Protein AF-A0A8S9WWS2-F1 (afdb_monomer)

Radius of gyration: 18.84 Å; Cα contacts (8 Å, |Δi|>4): 153; chains: 1; bounding box: 50×30×45 Å

Organism: Apolygus lucorum (NCBI:txid248454)

Mean predicted aligned error: 12.52 Å

Solvent-accessible surface area (backbone atoms only — not comparable to full-atom values): 4923 Å² total; per-residue (Å²): 113,71,70,59,52,53,53,51,52,50,52,52,50,52,54,55,59,69,74,44,78,81,54,64,57,52,77,48,78,50,74,45,74,44,98,60,72,12,43,29,46,34,41,38,40,36,37,38,46,69,42,97,81,71,36,39,38,40,38,41,39,38,40,42,35,44,29,44,49,46,84,59,47,71,45,71,50,71,51,72,52,73,49,79,49,76,64,132

Structure (mmCIF, N/CA/C/O backbone):
data_AF-A0A8S9WWS2-F1
#
_entry.id   AF-A0A8S9WWS2-F1
#
loop_
_atom_site.group_PDB
_atom_site.id
_atom_site.type_symbol
_atom_site.label_atom_id
_atom_site.label_alt_id
_atom_site.label_comp_id
_atom_site.label_asym_id
_atom_site.label_entity_id
_atom_site.label_seq_id
_atom_site.pdbx_PDB_ins_code
_atom_site.Cartn_x
_atom_site.Cartn_y
_atom_site.Cartn_z
_atom_site.occupancy
_atom_site.B_iso_or_equiv
_atom_site.auth_seq_id
_atom_site.auth_comp_id
_atom_site.auth_asym_id
_atom_site.auth_atom_id
_atom_site.pdbx_PDB_model_num
ATOM 1 N N . MET A 1 1 ? -29.856 -21.006 -0.491 1.00 51.62 1 MET A N 1
ATOM 2 C CA . MET A 1 1 ? -29.449 -20.672 0.898 1.00 51.62 1 MET A CA 1
ATOM 3 C C . MET A 1 1 ? -28.056 -20.039 0.979 1.00 51.62 1 MET A C 1
ATOM 5 O O . MET A 1 1 ? -27.952 -18.955 1.530 1.00 51.62 1 MET A O 1
ATOM 9 N N . LYS A 1 2 ? -27.005 -20.622 0.375 1.00 52.66 2 LYS A N 1
ATOM 10 C CA . LYS A 1 2 ? -25.620 -20.090 0.438 1.00 52.66 2 LYS A CA 1
ATOM 11 C C . LYS A 1 2 ? -25.439 -18.681 -0.162 1.00 52.66 2 LYS A C 1
ATOM 13 O O . LYS A 1 2 ? -24.814 -17.833 0.457 1.00 52.66 2 LYS A O 1
ATOM 18 N N . ILE A 1 3 ? -26.057 -18.407 -1.315 1.00 64.19 3 ILE A N 1
ATOM 19 C CA . ILE A 1 3 ? -25.999 -17.088 -1.986 1.00 64.19 3 ILE A CA 1
ATOM 20 C C . ILE A 1 3 ? -26.666 -15.992 -1.139 1.00 64.19 3 ILE A C 1
ATOM 22 O O . ILE A 1 3 ? -26.176 -14.870 -1.072 1.00 64.19 3 ILE A O 1
ATOM 26 N N . SER A 1 4 ? -27.740 -16.340 -0.426 1.00 71.81 4 SER A N 1
ATOM 27 C CA . SER A 1 4 ? -28.449 -15.403 0.450 1.00 71.81 4 SER A CA 1
ATOM 28 C C . SER A 1 4 ? -27.606 -15.000 1.660 1.00 71.81 4 SER A C 1
ATOM 30 O O . SER A 1 4 ? -27.652 -13.844 2.053 1.00 71.81 4 SER A O 1
ATOM 32 N N . MET A 1 5 ? -26.803 -15.918 2.218 1.00 70.00 5 MET A N 1
ATOM 33 C CA . MET A 1 5 ? -25.851 -15.597 3.293 1.00 70.00 5 MET A CA 1
ATOM 34 C C . MET A 1 5 ? -24.721 -14.685 2.813 1.00 70.00 5 MET A C 1
ATOM 36 O O . MET A 1 5 ? -24.335 -13.778 3.541 1.00 70.00 5 MET A O 1
ATOM 40 N N . ILE A 1 6 ? -24.210 -14.900 1.596 1.00 74.69 6 ILE A N 1
ATOM 41 C CA . ILE A 1 6 ? -23.150 -14.056 1.023 1.00 74.69 6 ILE A CA 1
ATOM 42 C C . ILE A 1 6 ? -23.660 -12.627 0.827 1.00 74.69 6 ILE A C 1
ATOM 44 O O . ILE A 1 6 ? -22.981 -11.685 1.220 1.00 74.69 6 ILE A O 1
ATOM 48 N N . LEU A 1 7 ? -24.872 -12.462 0.288 1.00 76.38 7 LEU A N 1
ATOM 49 C CA . LEU A 1 7 ? -25.500 -11.147 0.128 1.00 76.38 7 LEU A CA 1
ATOM 50 C C . LEU A 1 7 ? -25.746 -10.449 1.471 1.00 76.38 7 LEU A C 1
ATOM 52 O O . LEU A 1 7 ? -25.520 -9.248 1.577 1.00 76.38 7 LEU A O 1
ATOM 56 N N . LEU A 1 8 ? -26.154 -11.193 2.503 1.00 79.38 8 LEU A N 1
ATOM 57 C CA . LEU A 1 8 ? -26.363 -10.650 3.850 1.00 79.38 8 LEU A CA 1
ATOM 58 C C . LEU A 1 8 ? -25.046 -10.221 4.511 1.00 79.38 8 LEU A C 1
ATOM 60 O O . LEU A 1 8 ? -24.990 -9.166 5.136 1.00 79.38 8 LEU A O 1
ATOM 64 N N . ALA A 1 9 ? -23.977 -11.000 4.324 1.00 72.19 9 ALA A N 1
ATOM 65 C CA . ALA A 1 9 ? -22.640 -10.641 4.785 1.00 72.19 9 ALA A CA 1
ATOM 66 C C . ALA A 1 9 ? -22.116 -9.387 4.066 1.00 72.19 9 ALA A C 1
ATOM 68 O O . ALA A 1 9 ? -21.610 -8.477 4.717 1.00 72.19 9 ALA A O 1
ATOM 69 N N . LEU A 1 10 ? -22.304 -9.295 2.745 1.00 75.38 10 LEU A N 1
ATOM 70 C CA . LEU A 1 10 ? -21.931 -8.119 1.954 1.00 75.38 10 LEU A CA 1
ATOM 71 C C . LEU A 1 10 ? -22.715 -6.873 2.378 1.00 75.38 10 LEU A C 1
ATOM 73 O O . LEU A 1 10 ? -22.122 -5.814 2.559 1.00 75.38 10 LEU A O 1
ATOM 77 N N . ALA A 1 11 ? -24.026 -7.003 2.594 1.00 77.50 11 ALA A N 1
ATOM 78 C CA . ALA A 1 11 ? -24.862 -5.910 3.081 1.00 77.50 11 ALA A CA 1
ATOM 79 C C . ALA A 1 11 ? -24.416 -5.430 4.471 1.00 77.50 11 ALA A C 1
ATOM 81 O O . ALA A 1 11 ? -24.338 -4.225 4.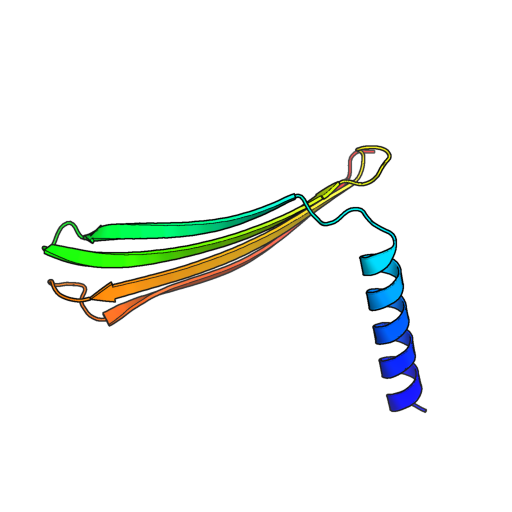696 1.00 77.50 11 ALA A O 1
ATOM 82 N N . GLY A 1 12 ? -24.059 -6.353 5.373 1.00 72.50 12 GLY A N 1
ATOM 83 C CA . GLY A 1 12 ? -23.500 -6.022 6.685 1.00 72.50 12 GLY A CA 1
ATOM 84 C C . GLY A 1 12 ? -22.182 -5.249 6.591 1.00 72.50 12 GLY A C 1
ATOM 85 O O . GLY A 1 12 ? -22.021 -4.237 7.267 1.00 72.50 12 GLY A O 1
ATOM 86 N N . VAL A 1 13 ? -21.273 -5.667 5.703 1.00 73.25 13 VAL A N 1
ATOM 87 C CA . VAL A 1 13 ? -20.000 -4.965 5.461 1.00 73.25 13 VAL A CA 1
ATOM 88 C C . VAL A 1 13 ? -20.245 -3.553 4.924 1.00 73.25 13 VAL A C 1
ATOM 90 O O . VAL A 1 13 ? -19.661 -2.604 5.435 1.00 73.25 13 VAL A O 1
ATOM 93 N N . VAL A 1 14 ? -21.155 -3.385 3.960 1.00 74.44 14 VAL A N 1
ATOM 94 C CA . VAL A 1 14 ? -21.485 -2.067 3.391 1.00 74.44 14 VAL A CA 1
ATOM 95 C C . VAL A 1 14 ? -22.080 -1.127 4.445 1.00 74.44 14 VAL A C 1
ATOM 97 O O . VAL A 1 14 ? -21.681 0.032 4.515 1.00 74.44 14 VAL A O 1
ATOM 100 N N . LEU A 1 15 ? -22.986 -1.619 5.297 1.00 70.00 15 LEU A N 1
ATOM 101 C CA . LEU A 1 15 ? -23.610 -0.830 6.368 1.00 70.00 15 LEU A CA 1
ATOM 102 C C . LEU A 1 15 ? -22.586 -0.379 7.421 1.00 70.00 15 LEU A C 1
ATOM 104 O O . LEU A 1 15 ? -22.619 0.765 7.868 1.00 70.00 15 LEU A O 1
ATOM 108 N N . VAL A 1 16 ? -21.636 -1.255 7.762 1.00 65.12 16 VAL A N 1
ATOM 109 C CA . VAL A 1 16 ? -20.513 -0.937 8.655 1.00 65.12 16 VAL A CA 1
ATOM 110 C C . VAL A 1 16 ? -19.574 0.086 8.014 1.00 65.12 16 VAL A C 1
ATOM 112 O O . VAL A 1 16 ? -19.151 1.018 8.692 1.00 65.12 16 VAL A 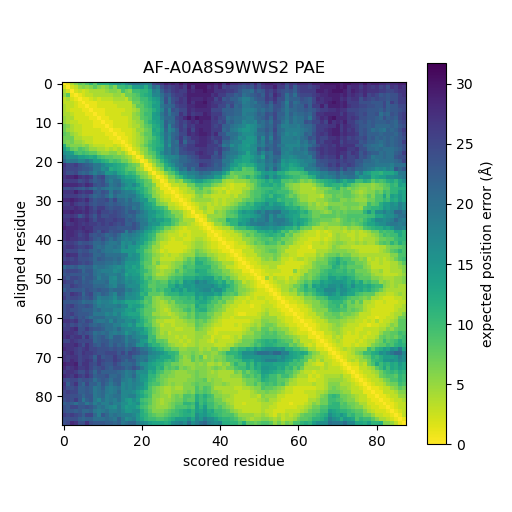O 1
ATOM 115 N N . CYS A 1 17 ? -19.278 -0.021 6.717 1.00 58.47 17 CYS A N 1
ATOM 116 C CA . CYS A 1 17 ? -18.459 0.966 6.011 1.00 58.47 17 CYS A CA 1
ATOM 117 C C . CYS A 1 17 ? -19.134 2.346 5.908 1.00 58.47 17 CYS A C 1
ATOM 119 O O . CYS A 1 17 ? -18.432 3.349 5.906 1.00 58.47 17 CYS A O 1
ATOM 121 N N . TYR A 1 18 ? -20.469 2.408 5.843 1.00 58.12 18 TYR A N 1
ATOM 122 C CA . TYR A 1 18 ? -21.226 3.665 5.742 1.00 58.12 18 TYR A CA 1
ATOM 123 C C . TYR A 1 18 ? -21.381 4.401 7.084 1.00 58.12 18 TYR A C 1
ATOM 125 O O . TYR A 1 18 ? -21.568 5.614 7.107 1.00 58.12 18 TYR A O 1
ATOM 133 N N . ALA A 1 19 ? -21.340 3.669 8.203 1.00 58.16 19 ALA A N 1
ATOM 134 C CA . ALA A 1 19 ? -21.533 4.217 9.548 1.00 58.16 19 ALA A CA 1
ATOM 135 C C . ALA A 1 19 ? -20.255 4.806 10.176 1.00 58.16 19 ALA A C 1
ATOM 137 O O . ALA A 1 19 ? -20.343 5.504 11.186 1.00 58.16 19 ALA A O 1
ATOM 138 N N . HIS A 1 20 ? -19.081 4.532 9.602 1.00 53.12 20 HIS A N 1
ATOM 139 C CA . HIS A 1 20 ? -17.803 5.048 10.090 1.00 53.12 20 HIS A CA 1
ATOM 140 C C . HIS A 1 20 ? -17.323 6.217 9.215 1.00 53.12 20 HIS A C 1
ATOM 142 O O . HIS A 1 20 ? -17.535 6.183 8.001 1.00 53.12 20 HIS A O 1
ATOM 148 N N . PRO A 1 21 ? -16.701 7.260 9.806 1.00 53.03 21 PRO A N 1
ATOM 149 C CA . PRO A 1 21 ? -16.133 8.371 9.047 1.00 53.03 21 PRO A CA 1
ATOM 150 C C . PRO A 1 21 ? -15.194 7.838 7.963 1.00 53.03 21 PRO A C 1
ATOM 152 O O . PRO A 1 21 ? -14.514 6.829 8.170 1.00 53.03 21 PRO A O 1
ATOM 155 N N . ALA A 1 22 ? -15.206 8.495 6.798 1.00 52.78 22 ALA A N 1
ATOM 156 C CA . ALA A 1 22 ? -14.362 8.111 5.677 1.00 52.78 22 ALA A CA 1
ATOM 157 C C . ALA A 1 22 ? -12.916 7.968 6.182 1.00 52.78 22 ALA A C 1
ATOM 159 O O . ALA A 1 22 ? -12.420 8.903 6.812 1.00 52.78 22 ALA A O 1
ATOM 160 N N . PRO A 1 23 ? -12.280 6.802 5.988 1.00 55.38 23 PRO A N 1
ATOM 161 C CA . PRO A 1 23 ? -10.970 6.536 6.557 1.00 55.38 23 PRO A CA 1
ATOM 162 C C . PRO A 1 23 ? -9.976 7.598 6.110 1.00 55.38 23 PRO A C 1
ATOM 164 O O . PRO A 1 23 ? -9.928 7.935 4.923 1.00 55.38 23 PRO A O 1
ATOM 167 N N . ASP A 1 24 ? -9.152 8.073 7.042 1.00 59.94 24 ASP A N 1
ATOM 168 C CA . ASP A 1 24 ? -8.015 8.915 6.703 1.00 59.94 24 ASP A CA 1
ATOM 169 C C . ASP A 1 24 ? -7.106 8.083 5.806 1.00 59.94 24 ASP A C 1
ATOM 171 O O . ASP A 1 24 ? -6.517 7.075 6.207 1.00 59.94 24 ASP A O 1
ATOM 175 N N . GLY A 1 25 ? -7.077 8.446 4.534 1.00 58.50 25 GLY A N 1
ATOM 176 C CA . GLY A 1 25 ? -6.250 7.771 3.566 1.00 58.50 25 GLY A CA 1
ATOM 177 C C . GLY A 1 25 ? -5.917 8.652 2.400 1.00 58.50 25 GLY A C 1
ATOM 178 O O . GLY A 1 25 ? -6.654 9.559 2.014 1.00 58.50 25 GLY A O 1
ATOM 179 N N . GLY A 1 26 ? -4.740 8.375 1.875 1.00 67.62 26 GLY A N 1
ATOM 180 C CA . GLY A 1 26 ? -4.138 9.124 0.802 1.00 67.62 26 GLY A CA 1
ATOM 181 C C . GLY A 1 26 ? -3.693 8.171 -0.282 1.00 67.62 26 GLY A C 1
ATOM 182 O O . GLY A 1 26 ? -3.240 7.054 -0.015 1.00 67.62 26 GLY A O 1
ATOM 183 N N . ILE A 1 27 ? -3.811 8.643 -1.515 1.00 71.19 27 ILE A N 1
ATOM 184 C CA . ILE A 1 27 ? -3.093 8.061 -2.636 1.00 71.19 27 ILE A CA 1
ATOM 185 C C . ILE A 1 27 ? -1.913 8.983 -2.905 1.00 71.19 27 ILE A C 1
ATOM 187 O O . ILE A 1 27 ? -2.093 10.149 -3.261 1.00 71.19 27 ILE A O 1
ATOM 191 N N . THR A 1 28 ? -0.710 8.461 -2.716 1.00 76.12 28 THR A N 1
ATOM 192 C CA . THR A 1 28 ? 0.532 9.172 -2.993 1.00 76.12 28 THR A CA 1
ATOM 193 C C . THR A 1 28 ? 1.106 8.656 -4.302 1.00 76.12 28 THR A C 1
ATOM 195 O O . THR A 1 28 ? 1.285 7.449 -4.487 1.00 76.12 28 THR A O 1
ATOM 198 N N . TYR A 1 29 ? 1.412 9.584 -5.204 1.00 73.75 29 TYR A N 1
ATOM 199 C CA . TYR A 1 29 ? 2.061 9.304 -6.479 1.00 73.75 29 TYR A CA 1
ATOM 200 C C . TYR A 1 29 ? 3.500 9.804 -6.417 1.00 73.75 29 TYR A C 1
ATOM 202 O O . TYR A 1 29 ? 3.753 10.908 -5.933 1.00 73.75 29 TYR A O 1
ATOM 210 N N . GLY A 1 30 ? 4.431 9.002 -6.915 1.00 78.44 30 GLY A N 1
ATOM 211 C CA . GLY A 1 30 ? 5.838 9.362 -7.014 1.00 78.44 30 GLY A CA 1
ATOM 212 C C . GLY A 1 30 ? 6.429 8.898 -8.336 1.00 78.44 30 GLY A C 1
ATOM 213 O O . GLY A 1 30 ? 5.929 7.968 -8.969 1.00 78.44 30 GLY A O 1
ATOM 214 N N . ALA A 1 31 ? 7.507 9.545 -8.753 1.00 77.31 31 ALA A N 1
ATOM 215 C CA . ALA A 1 31 ? 8.338 9.094 -9.855 1.00 77.31 31 ALA A CA 1
ATOM 216 C C . ALA A 1 31 ? 9.786 9.417 -9.500 1.00 77.31 31 ALA A C 1
ATOM 218 O O . ALA A 1 31 ? 10.166 10.585 -9.471 1.00 77.31 31 ALA A O 1
ATOM 219 N N . ASP A 1 32 ? 10.566 8.381 -9.209 1.00 79.50 32 ASP A N 1
ATOM 220 C CA . ASP A 1 32 ? 11.983 8.514 -8.877 1.00 79.50 32 ASP A CA 1
ATOM 221 C C . ASP A 1 32 ? 12.848 8.014 -10.030 1.00 79.50 32 ASP A C 1
ATOM 223 O O . ASP A 1 32 ? 12.441 7.132 -10.787 1.00 79.50 32 ASP A O 1
ATOM 227 N N . HIS A 1 33 ? 14.059 8.553 -10.167 1.00 77.25 33 HIS A N 1
ATOM 228 C CA . HIS A 1 33 ? 15.063 7.937 -11.029 1.00 77.25 33 HIS A CA 1
ATOM 229 C C . HIS A 1 33 ? 15.780 6.811 -10.274 1.00 77.25 33 HIS A C 1
ATOM 231 O O . HIS A 1 33 ? 16.251 6.984 -9.151 1.00 77.25 33 HIS A O 1
ATOM 237 N N . ASP A 1 34 ? 15.873 5.654 -10.917 1.00 69.50 34 ASP A N 1
ATOM 238 C CA . ASP A 1 34 ? 16.735 4.546 -10.528 1.00 69.50 34 ASP A CA 1
ATOM 239 C C . ASP A 1 34 ? 18.215 4.975 -10.628 1.00 69.50 34 ASP A C 1
ATOM 241 O O . ASP A 1 34 ? 18.611 5.725 -11.524 1.00 69.50 34 ASP A O 1
ATOM 245 N N . GLN A 1 35 ? 19.046 4.455 -9.720 1.00 74.38 35 GLN A N 1
ATOM 246 C CA . GLN A 1 35 ? 20.504 4.605 -9.704 1.00 74.38 35 GLN A CA 1
ATOM 247 C C . GLN A 1 35 ? 21.176 4.196 -11.030 1.00 74.38 35 GLN A C 1
ATOM 249 O O . GLN A 1 35 ? 22.289 4.638 -11.308 1.00 74.38 35 GLN A O 1
ATOM 254 N N . PHE A 1 36 ? 20.509 3.390 -11.863 1.00 76.06 36 PHE A N 1
ATOM 255 C CA . PHE A 1 36 ? 20.973 2.983 -13.195 1.00 76.06 36 PHE A CA 1
ATOM 256 C C . PHE A 1 36 ? 20.310 3.745 -14.358 1.00 76.06 36 PHE A C 1
ATOM 258 O O . PHE A 1 36 ? 20.361 3.283 -15.501 1.00 76.06 36 PHE A O 1
ATOM 265 N N . GLY A 1 37 ? 19.701 4.905 -14.092 1.00 75.62 37 GLY A N 1
ATOM 266 C CA . GLY A 1 37 ? 19.142 5.796 -15.116 1.00 75.62 37 GLY A CA 1
ATOM 267 C C . GLY A 1 37 ? 17.756 5.397 -15.636 1.00 75.62 37 GLY A C 1
ATOM 268 O O . GLY A 1 37 ? 17.326 5.911 -16.667 1.00 75.62 37 GLY A O 1
ATOM 269 N N . GLY A 1 38 ? 17.064 4.477 -14.958 1.00 79.62 38 GLY A N 1
ATOM 270 C CA . GLY A 1 38 ? 15.652 4.177 -15.207 1.00 79.62 38 GLY A CA 1
ATOM 271 C C . GLY A 1 38 ? 14.710 5.154 -14.495 1.00 79.62 38 GLY A C 1
ATOM 272 O O . GLY A 1 38 ? 15.105 5.840 -13.562 1.00 79.62 38 GLY A O 1
ATOM 273 N N . VAL A 1 39 ? 13.446 5.208 -14.907 1.00 81.19 39 VAL A N 1
ATOM 274 C CA . VAL A 1 39 ? 12.361 5.937 -14.232 1.00 81.19 39 VAL A CA 1
ATOM 275 C C . VAL A 1 39 ? 11.481 4.928 -13.501 1.00 81.19 39 VAL A C 1
ATOM 277 O O . VAL A 1 39 ? 11.002 3.969 -14.106 1.00 81.19 39 VAL A O 1
ATOM 280 N N . ARG A 1 40 ? 11.227 5.150 -12.214 1.00 82.81 40 ARG A N 1
ATOM 281 C CA . ARG A 1 40 ? 10.403 4.305 -11.348 1.00 82.81 40 ARG A CA 1
ATOM 282 C C . ARG A 1 40 ? 9.181 5.082 -10.847 1.00 82.81 40 ARG A C 1
ATOM 284 O O . ARG A 1 40 ? 9.231 5.685 -9.773 1.00 82.81 40 ARG A O 1
ATOM 291 N N . PRO A 1 41 ? 8.065 5.081 -11.598 1.00 79.50 41 PRO A N 1
ATOM 292 C CA . PRO A 1 41 ? 6.771 5.460 -11.051 1.00 79.50 41 PRO A CA 1
ATOM 293 C C . PRO A 1 41 ? 6.384 4.549 -9.882 1.00 79.50 41 PRO A C 1
ATOM 295 O O . PRO A 1 41 ? 6.502 3.321 -9.957 1.00 79.50 41 PRO A O 1
ATOM 298 N N . SER A 1 42 ? 5.887 5.167 -8.817 1.00 81.56 42 SER A N 1
ATOM 299 C CA . SER A 1 42 ? 5.344 4.505 -7.640 1.00 81.56 42 SER A CA 1
ATOM 300 C C . SER A 1 42 ? 3.961 5.056 -7.308 1.00 81.56 42 SER A C 1
ATOM 302 O O . SER A 1 42 ? 3.687 6.253 -7.415 1.00 81.56 42 SER A O 1
ATOM 304 N N . VAL A 1 43 ? 3.075 4.152 -6.910 1.00 80.62 43 VAL A N 1
ATOM 305 C CA . VAL A 1 43 ? 1.756 4.468 -6.372 1.00 80.62 43 VAL A CA 1
ATOM 306 C C . VAL A 1 43 ? 1.658 3.794 -5.018 1.00 80.62 43 VAL A C 1
ATOM 308 O O . VAL A 1 43 ? 1.901 2.592 -4.896 1.00 80.62 43 VAL A O 1
ATOM 311 N N . LYS A 1 44 ? 1.309 4.568 -3.995 1.00 82.69 44 LYS A N 1
ATOM 312 C CA . LYS A 1 44 ? 1.043 4.070 -2.647 1.00 82.69 44 LYS A CA 1
ATOM 313 C C . LYS A 1 44 ? -0.354 4.510 -2.250 1.00 82.69 44 LYS A C 1
ATOM 315 O O . LYS A 1 44 ? -0.692 5.677 -2.400 1.00 82.69 44 LYS A O 1
ATOM 320 N N . AL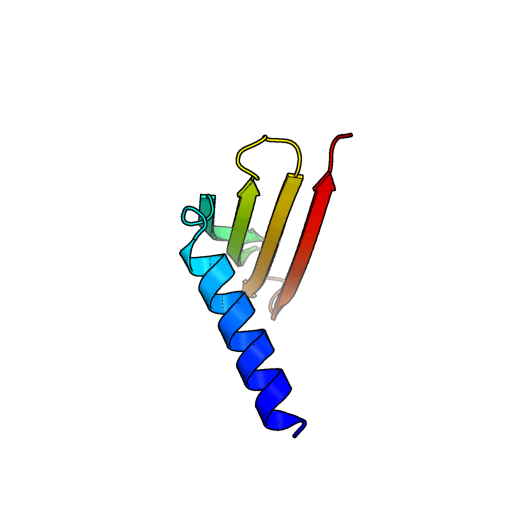A A 1 45 ? -1.159 3.577 -1.772 1.00 80.62 45 ALA A N 1
ATOM 321 C CA . ALA A 1 45 ? -2.486 3.849 -1.250 1.00 80.62 45 ALA A CA 1
ATOM 322 C C . ALA A 1 45 ? -2.573 3.258 0.151 1.00 80.62 45 ALA A C 1
ATOM 324 O O . ALA A 1 45 ? -2.169 2.117 0.369 1.00 80.62 45 ALA A O 1
ATOM 325 N N . GLY A 1 46 ? -3.086 4.028 1.099 1.00 83.94 46 GLY A N 1
ATOM 326 C CA . GLY A 1 46 ? -3.283 3.560 2.463 1.00 83.94 46 GLY A CA 1
ATOM 327 C C . GLY A 1 46 ? -4.544 4.153 3.054 1.00 83.94 46 GLY A C 1
ATOM 328 O O . GLY A 1 46 ? -4.890 5.288 2.734 1.00 83.94 46 GLY A O 1
ATOM 329 N N . HIS A 1 47 ? -5.211 3.377 3.900 1.00 79.44 47 HIS A N 1
ATOM 330 C CA . HIS A 1 47 ? -6.348 3.808 4.695 1.00 79.44 47 HIS A CA 1
ATOM 331 C C . HIS A 1 47 ? -6.193 3.330 6.130 1.00 79.44 47 HIS A C 1
ATOM 333 O O . HIS A 1 47 ? -5.884 2.162 6.379 1.00 79.44 47 HIS A O 1
ATOM 339 N N . THR A 1 48 ? -6.476 4.240 7.054 1.00 80.62 48 THR A N 1
ATOM 340 C CA . THR A 1 48 ? -6.484 3.968 8.485 1.00 80.62 48 THR A CA 1
ATOM 341 C C . THR A 1 48 ? -7.884 4.209 9.034 1.00 80.62 48 THR A C 1
ATOM 343 O O . THR A 1 48 ? -8.497 5.248 8.793 1.00 80.62 48 THR A O 1
ATOM 346 N N . TRP A 1 49 ? -8.382 3.239 9.793 1.00 76.00 49 TRP A N 1
ATOM 347 C CA . TRP A 1 49 ? -9.595 3.340 10.590 1.00 76.00 49 TRP A CA 1
ATOM 348 C C . TRP A 1 49 ? -9.206 3.347 12.061 1.00 76.00 49 TRP A C 1
ATOM 350 O O . TRP A 1 49 ? -8.509 2.450 12.534 1.00 76.00 49 TRP A O 1
ATOM 360 N N . GLU A 1 50 ? -9.694 4.335 12.796 1.00 81.44 50 GLU A N 1
ATOM 361 C CA . GLU A 1 50 ? -9.580 4.390 14.248 1.00 81.44 50 GLU A CA 1
ATOM 362 C C . GLU A 1 50 ? -10.982 4.258 14.848 1.00 81.44 50 GLU A C 1
ATOM 364 O O . GLU A 1 50 ? -11.943 4.857 14.359 1.00 81.44 50 GLU A O 1
ATOM 369 N N . SER A 1 51 ? -11.127 3.435 15.883 1.00 79.00 51 SER A N 1
ATOM 370 C CA . SER A 1 51 ? -12.381 3.346 16.625 1.00 79.00 51 SER A CA 1
ATOM 371 C C . SER A 1 51 ? -12.619 4.625 17.433 1.00 79.00 51 SER A C 1
ATOM 373 O O . SER A 1 51 ? -11.682 5.283 17.881 1.00 79.00 51 SER A O 1
ATOM 375 N N . ASN A 1 52 ? -13.887 4.964 17.681 1.00 78.12 52 ASN A N 1
ATOM 376 C CA . ASN A 1 52 ? -14.259 6.184 18.416 1.00 78.12 52 ASN A CA 1
ATOM 377 C C . ASN A 1 52 ? -13.653 6.266 19.832 1.00 78.12 52 ASN A C 1
ATOM 379 O O . ASN A 1 52 ? -13.484 7.353 20.377 1.00 78.12 52 ASN A O 1
ATOM 383 N N . ASP A 1 53 ? -13.333 5.120 20.433 1.00 83.00 53 ASP A N 1
ATOM 384 C CA . ASP A 1 53 ? -12.700 5.001 21.749 1.00 83.00 53 ASP A CA 1
ATOM 385 C C . ASP A 1 53 ? -11.157 4.999 21.697 1.00 83.00 53 ASP A C 1
ATOM 387 O O . ASP A 1 53 ? -10.516 4.882 22.742 1.00 83.00 53 ASP A O 1
ATOM 391 N N . LYS A 1 54 ? -10.555 5.129 20.505 1.00 79.62 54 LYS A N 1
ATOM 392 C CA . LYS A 1 54 ? -9.103 5.106 20.243 1.00 79.62 54 LYS A CA 1
ATOM 393 C C .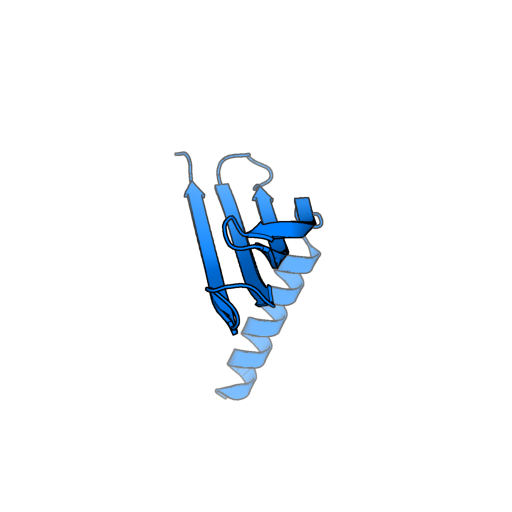 LYS A 1 54 ? -8.378 3.837 20.701 1.00 79.62 54 LYS A C 1
ATOM 395 O O . LYS A 1 54 ? -7.152 3.821 20.842 1.00 79.62 54 LYS A O 1
ATOM 400 N N . ARG A 1 55 ? -9.123 2.763 20.972 1.00 84.31 55 ARG A N 1
ATOM 401 C CA . ARG A 1 55 ? -8.556 1.486 21.432 1.00 84.31 55 ARG A CA 1
ATOM 402 C C . ARG A 1 55 ? -8.196 0.566 20.288 1.00 84.31 55 ARG A C 1
ATOM 404 O O . ARG A 1 55 ? -7.272 -0.228 20.434 1.00 84.31 55 ARG A O 1
ATOM 411 N N . THR A 1 56 ? -8.907 0.665 19.172 1.00 80.56 56 THR A N 1
ATOM 412 C CA . THR A 1 56 ? -8.711 -0.189 18.007 1.00 80.56 56 THR A CA 1
ATOM 413 C C . THR A 1 56 ? -8.309 0.659 16.818 1.00 80.56 56 THR A C 1
ATOM 415 O O . THR A 1 56 ? -8.983 1.625 16.470 1.00 80.56 56 THR A O 1
ATOM 418 N N . GLN A 1 57 ? -7.222 0.263 16.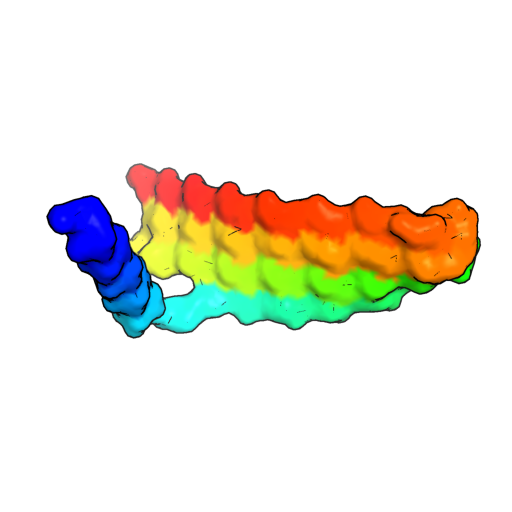174 1.00 84.50 57 GLN A N 1
ATOM 419 C CA . GLN A 1 57 ? -6.761 0.856 14.933 1.00 84.50 57 GLN A CA 1
ATOM 420 C C . GLN A 1 57 ? -6.607 -0.251 13.898 1.00 84.50 57 GLN A C 1
ATOM 422 O O . GLN A 1 57 ? -5.944 -1.256 14.158 1.00 84.50 57 GLN A O 1
ATOM 427 N N . ALA A 1 58 ? -7.224 -0.072 12.737 1.00 80.62 58 ALA A N 1
ATOM 428 C CA . ALA A 1 58 ? -7.019 -0.916 11.574 1.00 80.62 58 ALA A CA 1
ATOM 429 C C . ALA A 1 58 ? -6.348 -0.089 10.479 1.00 80.62 58 ALA A C 1
ATOM 431 O O . ALA A 1 58 ? -6.743 1.041 10.217 1.00 80.62 58 ALA A O 1
ATOM 432 N N . GLU A 1 59 ? -5.345 -0.653 9.828 1.00 81.94 59 GLU A N 1
ATOM 433 C CA . GLU A 1 59 ? -4.640 -0.034 8.713 1.00 81.94 59 GLU A CA 1
ATOM 434 C C . GLU A 1 59 ? -4.631 -1.014 7.544 1.00 81.94 59 GLU A C 1
ATOM 436 O O . GLU A 1 59 ? -4.375 -2.204 7.726 1.00 81.94 59 GLU A O 1
ATOM 441 N N . VAL A 1 60 ? -4.903 -0.522 6.341 1.00 82.38 60 VAL A N 1
ATOM 442 C CA . VAL A 1 60 ? -4.709 -1.255 5.090 1.00 82.38 60 VAL A CA 1
ATOM 443 C C . VAL A 1 60 ? -3.823 -0.405 4.199 1.00 82.38 60 VAL A C 1
ATOM 445 O O . VAL A 1 60 ? -4.111 0.768 3.975 1.00 82.38 60 VAL A O 1
ATOM 448 N N . HIS A 1 61 ? -2.767 -0.998 3.653 1.00 87.19 61 HIS A N 1
ATOM 449 C CA . HIS A 1 61 ? -1.863 -0.322 2.733 1.00 87.19 61 HIS A CA 1
ATOM 450 C C . HIS A 1 61 ? -1.552 -1.190 1.518 1.00 87.19 61 HIS A C 1
ATOM 452 O O . HIS A 1 61 ? -1.482 -2.416 1.585 1.00 87.19 61 HIS A O 1
ATOM 458 N N . GLY A 1 62 ? -1.345 -0.531 0.386 1.00 84.44 62 GLY A N 1
ATOM 459 C CA . GLY A 1 62 ? -0.954 -1.127 -0.876 1.00 84.44 62 GLY A CA 1
ATOM 460 C C . GLY A 1 62 ? 0.0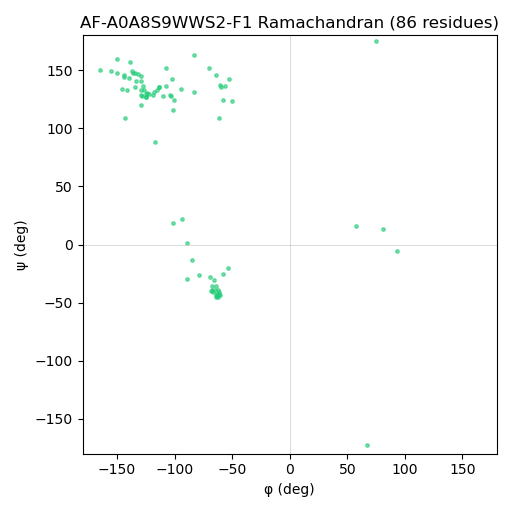78 -0.254 -1.572 1.00 84.44 62 GLY A C 1
ATOM 461 O O . GLY A 1 62 ? 0.021 0.975 -1.515 1.00 84.44 62 GLY A O 1
ATOM 462 N N . HIS A 1 63 ? 1.030 -0.886 -2.242 1.00 86.31 63 HIS A N 1
ATOM 463 C CA . HIS A 1 63 ? 1.985 -0.199 -3.093 1.00 86.31 63 HIS A CA 1
ATOM 464 C C . HIS A 1 63 ? 2.170 -0.943 -4.409 1.00 86.31 63 HIS A C 1
ATOM 466 O O . HIS A 1 63 ? 2.090 -2.172 -4.475 1.00 86.31 63 HIS A O 1
ATOM 472 N N . TRP A 1 64 ? 2.428 -0.172 -5.457 1.00 80.81 64 TRP A N 1
ATOM 473 C CA . TRP A 1 64 ? 2.751 -0.666 -6.782 1.00 80.81 64 TRP A CA 1
ATOM 474 C C . TRP A 1 64 ? 3.832 0.206 -7.405 1.00 80.81 64 TRP A C 1
ATOM 476 O O . TRP A 1 64 ? 3.749 1.433 -7.386 1.00 80.81 64 TRP A O 1
ATOM 486 N N . GLU A 1 65 ? 4.847 -0.434 -7.964 1.00 86.44 65 GLU A N 1
ATOM 487 C CA . GLU A 1 65 ? 6.011 0.214 -8.543 1.00 86.44 65 GLU A CA 1
ATOM 488 C C . GLU A 1 65 ? 6.473 -0.557 -9.774 1.00 86.44 65 GLU A C 1
ATOM 490 O O . GLU A 1 65 ? 6.439 -1.796 -9.821 1.00 86.44 65 GLU A O 1
ATOM 495 N N . ARG A 1 66 ? 6.949 0.186 -10.770 1.00 83.00 66 ARG A N 1
ATOM 496 C CA . ARG A 1 66 ? 7.536 -0.398 -11.971 1.00 83.00 66 ARG A CA 1
ATOM 497 C C . ARG A 1 66 ? 8.669 0.468 -12.480 1.00 83.00 66 ARG A C 1
ATOM 499 O O . ARG A 1 66 ? 8.484 1.668 -12.622 1.00 83.00 66 ARG A O 1
ATOM 506 N N . THR A 1 67 ? 9.793 -0.147 -12.813 1.00 85.69 67 THR A N 1
ATOM 507 C CA . THR A 1 67 ? 10.945 0.552 -13.388 1.00 85.69 67 THR A CA 1
ATOM 508 C C . THR A 1 67 ? 10.914 0.472 -14.915 1.00 85.69 67 THR A C 1
ATOM 510 O O . THR A 1 67 ? 10.689 -0.597 -15.492 1.00 85.69 67 THR A O 1
ATOM 513 N N . TYR A 1 68 ? 11.143 1.606 -15.573 1.00 79.25 68 TYR A N 1
ATOM 514 C CA . TYR A 1 68 ? 11.228 1.752 -17.024 1.00 79.25 68 TYR A CA 1
ATOM 515 C C . TYR A 1 68 ? 12.583 2.336 -17.425 1.00 79.25 68 TYR A C 1
ATOM 517 O O . TYR A 1 68 ? 12.982 3.383 -16.929 1.00 79.25 68 TYR A O 1
ATOM 525 N N . GLY A 1 69 ? 13.267 1.700 -18.372 1.00 78.81 69 GLY A N 1
ATOM 526 C CA . GLY A 1 69 ? 14.612 2.105 -18.786 1.00 78.81 69 GLY A CA 1
ATOM 527 C C . GLY A 1 69 ? 15.694 1.726 -17.770 1.00 78.81 69 GLY A C 1
ATOM 528 O O . GLY A 1 69 ? 15.409 1.186 -16.702 1.00 78.81 69 GLY A O 1
ATOM 529 N N . GLY A 1 70 ? 16.953 1.971 -18.133 1.00 80.31 70 GLY A N 1
ATOM 530 C CA . GLY A 1 70 ? 18.104 1.576 -17.320 1.00 80.31 70 GLY A CA 1
ATOM 531 C C . GLY A 1 70 ? 18.302 0.058 -17.227 1.00 80.31 70 GLY A C 1
ATOM 532 O O . GLY A 1 70 ? 17.657 -0.736 -17.917 1.00 80.31 70 GLY A O 1
ATOM 533 N N . ARG A 1 71 ? 19.236 -0.359 -16.368 1.00 79.88 71 ARG A N 1
ATOM 534 C CA . ARG A 1 71 ? 19.601 -1.776 -16.182 1.00 79.88 71 ARG A CA 1
ATOM 535 C C . ARG A 1 71 ? 18.496 -2.597 -15.507 1.00 79.88 71 ARG A C 1
ATOM 537 O O . ARG A 1 71 ? 18.403 -3.792 -15.762 1.00 79.88 71 ARG A O 1
ATOM 544 N N . MET A 1 72 ? 17.667 -1.955 -14.686 1.00 75.94 72 MET A N 1
ATOM 545 C CA . MET A 1 72 ? 16.537 -2.563 -13.968 1.00 75.94 72 MET A CA 1
ATOM 546 C C . MET A 1 72 ? 15.209 -2.432 -14.734 1.00 75.94 72 MET A C 1
ATOM 548 O O . MET A 1 72 ? 14.124 -2.486 -14.153 1.00 75.94 72 MET A O 1
ATOM 552 N N . ASN A 1 73 ? 15.263 -2.226 -16.055 1.00 83.00 73 ASN A N 1
ATOM 553 C CA . ASN A 1 73 ? 14.064 -2.088 -16.875 1.00 83.00 73 ASN A CA 1
ATOM 554 C C . ASN A 1 73 ? 13.158 -3.323 -16.754 1.00 83.00 73 ASN A C 1
ATOM 556 O O . ASN A 1 73 ? 13.561 -4.440 -17.070 1.00 83.00 73 ASN A O 1
ATOM 560 N N . GLY A 1 74 ? 11.900 -3.097 -16.379 1.00 79.50 74 GLY A N 1
ATOM 561 C CA . GLY A 1 74 ? 10.906 -4.154 -16.234 1.00 79.50 74 GLY A CA 1
ATOM 562 C C . GLY A 1 74 ? 10.782 -4.723 -14.825 1.00 79.50 74 GLY A C 1
ATOM 563 O O . GLY A 1 74 ? 9.838 -5.489 -14.613 1.00 79.50 74 GLY A O 1
ATOM 564 N N . ASP A 1 75 ? 11.632 -4.313 -13.878 1.00 85.19 75 ASP A N 1
ATOM 565 C CA . ASP A 1 75 ? 11.465 -4.667 -12.470 1.00 85.19 75 ASP A CA 1
ATOM 566 C C . ASP A 1 75 ? 10.131 -4.139 -11.939 1.00 85.19 75 ASP A C 1
ATOM 568 O O . ASP A 1 75 ? 9.697 -3.018 -12.237 1.00 85.19 75 ASP A O 1
ATOM 572 N N . ARG A 1 76 ? 9.451 -4.990 -11.170 1.00 84.88 76 ARG A N 1
ATOM 573 C CA . ARG A 1 76 ? 8.142 -4.712 -10.581 1.00 84.88 76 ARG A CA 1
ATOM 574 C C . ARG A 1 76 ? 8.204 -5.018 -9.103 1.00 84.88 76 ARG A C 1
ATOM 576 O O . ARG A 1 76 ? 8.624 -6.106 -8.719 1.00 84.88 76 ARG A O 1
ATOM 583 N N . ASN A 1 77 ? 7.700 -4.096 -8.303 1.00 83.00 77 ASN A N 1
ATOM 584 C CA . ASN A 1 77 ? 7.503 -4.312 -6.884 1.00 83.00 77 ASN A CA 1
ATOM 585 C C . ASN A 1 77 ? 6.063 -3.944 -6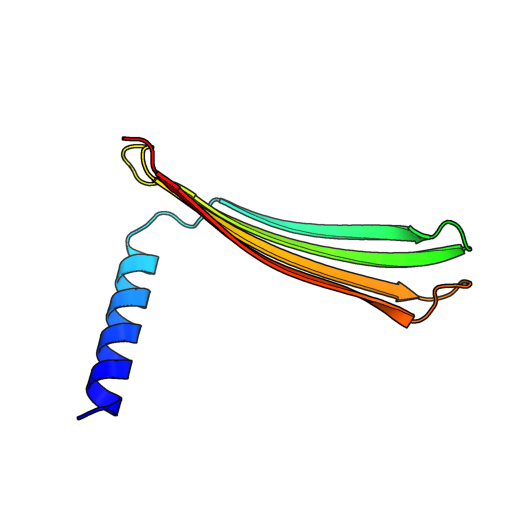.540 1.00 83.00 77 ASN A C 1
ATOM 587 O O . ASN A 1 77 ? 5.569 -2.889 -6.927 1.00 83.00 77 ASN A O 1
ATOM 591 N N . HIS A 1 78 ? 5.356 -4.850 -5.884 1.00 85.69 78 HIS A N 1
ATOM 592 C CA . HIS A 1 78 ? 3.997 -4.604 -5.440 1.00 85.69 78 HIS A CA 1
ATOM 593 C C . HIS A 1 78 ? 3.727 -5.408 -4.182 1.00 85.69 78 HIS A C 1
ATOM 595 O O . HIS A 1 78 ? 4.228 -6.519 -4.015 1.00 85.69 78 HIS A O 1
ATOM 601 N N . GLY A 1 79 ? 2.895 -4.855 -3.317 1.00 85.31 79 GLY A N 1
ATOM 602 C CA . GLY A 1 79 ? 2.506 -5.519 -2.091 1.00 85.31 79 GLY A CA 1
ATOM 603 C C . GLY A 1 79 ? 1.298 -4.847 -1.482 1.00 85.31 79 GLY A C 1
ATOM 604 O O . GLY A 1 79 ? 1.091 -3.644 -1.639 1.00 85.31 79 GLY A O 1
ATOM 605 N N . ALA A 1 80 ? 0.505 -5.641 -0.784 1.00 84.25 80 ALA A N 1
ATOM 606 C CA . ALA A 1 80 ? -0.603 -5.169 0.018 1.00 84.25 80 ALA A CA 1
ATOM 607 C C . ALA A 1 80 ? -0.517 -5.817 1.396 1.00 84.25 80 ALA A C 1
ATOM 609 O O . ALA A 1 80 ? -0.060 -6.954 1.527 1.00 84.25 80 ALA A O 1
ATOM 610 N N . GLY A 1 81 ? -0.946 -5.082 2.408 1.00 83.12 81 GLY A N 1
ATOM 611 C CA . GLY A 1 81 ? -0.905 -5.504 3.794 1.00 83.12 81 GLY A CA 1
ATOM 612 C C . GLY A 1 81 ? -2.046 -4.882 4.576 1.00 83.12 81 GLY A C 1
ATOM 613 O O . GLY A 1 81 ? -2.640 -3.880 4.170 1.00 83.12 81 GLY A O 1
ATOM 614 N N . PHE A 1 82 ? -2.358 -5.509 5.701 1.00 81.56 82 PHE A N 1
ATOM 615 C CA . PHE A 1 82 ? -3.256 -4.952 6.693 1.00 81.56 82 PHE A CA 1
ATOM 616 C C . PHE A 1 82 ? -2.680 -5.191 8.085 1.00 81.56 82 PHE A C 1
ATOM 618 O O . PHE A 1 82 ? -1.989 -6.184 8.321 1.00 81.56 82 PHE A O 1
ATOM 625 N N . SER A 1 83 ? -2.963 -4.278 9.002 1.00 81.50 83 SER A N 1
ATOM 626 C CA . SER A 1 83 ? -2.575 -4.361 10.404 1.00 81.50 83 SER A CA 1
ATOM 627 C C . SER A 1 83 ? -3.772 -4.009 11.273 1.00 81.50 83 SER A C 1
ATOM 629 O O . SER A 1 83 ? -4.549 -3.118 10.937 1.00 81.50 83 SER A O 1
ATOM 631 N N . ILE A 1 84 ? -3.938 -4.721 12.386 1.00 81.88 84 ILE A N 1
ATOM 632 C CA . ILE A 1 84 ? -4.973 -4.437 13.379 1.00 81.88 84 ILE A CA 1
ATOM 633 C C . ILE A 1 84 ? -4.286 -4.381 14.738 1.00 81.88 84 ILE A C 1
ATOM 635 O O . ILE A 1 84 ? -3.679 -5.357 15.174 1.00 81.88 84 ILE A O 1
ATOM 639 N N . THR A 1 85 ? -4.387 -3.237 15.406 1.00 85.12 85 THR A N 1
ATOM 640 C CA . THR A 1 85 ? -3.851 -3.010 16.749 1.00 85.12 85 THR A CA 1
ATOM 641 C C . THR A 1 85 ? -5.002 -2.754 17.712 1.00 85.12 85 THR A C 1
ATOM 643 O O . THR A 1 85 ? -5.889 -1.955 17.418 1.00 85.12 85 THR A O 1
ATOM 646 N N . HIS A 1 86 ? -4.984 -3.415 18.870 1.00 73.31 86 HIS A N 1
ATOM 647 C CA . HIS A 1 86 ? -5.963 -3.220 19.937 1.00 73.31 86 HIS A CA 1
ATOM 648 C C . HIS A 1 86 ? -5.247 -2.98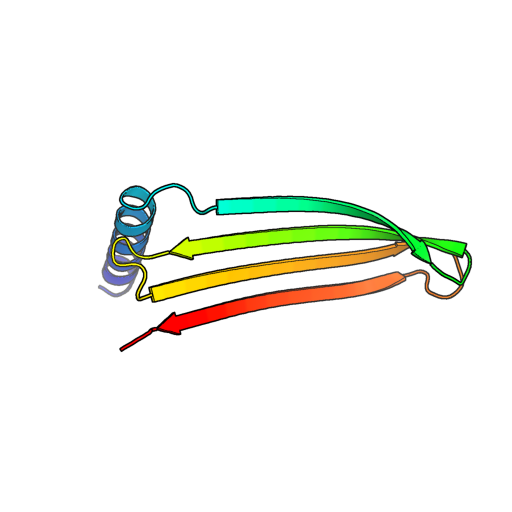3 21.272 1.00 73.31 86 HIS A C 1
ATOM 650 O O . HIS A 1 86 ? -4.368 -3.760 21.648 1.00 73.31 86 HIS A O 1
ATOM 656 N N . LYS A 1 87 ? -5.609 -1.910 21.978 1.00 77.56 87 LYS A N 1
ATOM 657 C CA . LYS A 1 87 ? -5.123 -1.593 23.327 1.00 77.56 87 LYS A CA 1
ATOM 658 C C . LYS A 1 87 ? -6.180 -1.993 24.358 1.00 77.56 87 LYS A C 1
ATOM 660 O O . LYS A 1 87 ? -7.320 -1.541 24.260 1.00 77.56 87 LYS A O 1
ATOM 665 N N . TRP A 1 88 ? -5.771 -2.822 25.317 1.00 68.31 88 TRP A N 1
ATOM 666 C CA . TRP A 1 88 ? -6.583 -3.271 26.452 1.00 68.31 88 TRP A CA 1
ATOM 667 C C . TRP A 1 88 ? -6.551 -2.259 27.598 1.00 68.31 88 TRP A C 1
ATOM 669 O O . TRP A 1 88 ? -5.447 -1.734 27.874 1.00 68.31 88 TRP A O 1
#

Sequence (88 aa):
MKISMILLALAGVVLVCYAHPAPDGGITYGADHDQFGGVRPSVKAGHTWESNDKRTQAEVHGHWERTYGGRMNGDRNHGAGFSITHKW

pLDDT: mean 75.92, std 9.14, range [51.62, 87.19]

Secondary structure (DSSP, 8-state):
-HHHHHHHHHHHHHHHHHHSPPPEEEEEEEEEE-TTS-EEEEEEEEEEEE-TTSSEEEEEEEEEEE-BSSTTTT-EEEEEEEEEEE--

Foldseek 3Di:
DVVVVVVVVVVVVVVVCVPFPFFPKDWDWDWDADPQGWIKIKIKIKGWGADPVRFKIKIKIKMWIATPDGPCHGDIDIDIDMDMGGHD

Nearest PDB structures (foldseek):
  7ds6-assembly1_B  TM=6.667E-01  e=4.380E-01  Gallus gallus
  7qun-assembly1_A  TM=4.442E-01  e=1.871E-01  Sus scrofa domesticus
  3aa6-assembly1_B  TM=5.066E-01  e=2.081E-01  Gallus gallus
  7qun-assembly1_D  TM=4.460E-01  e=2.863E-01  Sus scrofa domesticus
  7dsa-assembly1_B  TM=3.987E-01  e=1.871E-01  Gallus gallus

=== Feature glossary ===
Legend for the data blocks above and below:

— What the protein is —

The amino-acid sequence is the protein's primary structure: the linear order of residues from the N-terminus to the C-terminus, written in one-letter code. Everything else here — the 3D coordinates, the secondary structure, the domain annotations — is ultimately a consequence of this string.

Functional annotations link the protein to curated databases. InterPro entries identify conserved domains and families by matching the sequence against member-database signatures (Pfam, PROSITE, CDD, …). Gene Ontology (GO) terms describe molecular function, biological process, and cellular component in a controlled vocabulary. CATH places the structure in a hierarchical fold classification (Class/Architecture/Topology/Homologous-superfamily). The organism is the source species.

— Where its atoms are —

Atomic coordinates in PDBx/mmCIF format — the same representation the Protein Data Bank distributes. Each line of the _atom_site loop places one backbone atom in Cartesian space (units: ångströms, origin: arbitrary).

The six renders are orthographic views along the three Cartesian axes in both directions. Representation (cartoon, sticks, or surface) and color scheme (sequence-rainbow or by-chain) vary across proteins so the training set covers all the common visualization conventions.

— Local backbone conformation —

Eight-state secondary structure (DSSP): H is the canonical α-helix, G the tighter 3₁₀-helix, I the wider π-helix; E/B are β-structure, T and S are turns and bends, and '-' is everything else. DSSP derives these from the pattern of main-chain N–H···O=C hydrogen bonds, not from the sequence.

Three-state secondary structure (P-SEA) collapses the eight DSSP classes into helix (a), strand (b), and coil (c). P-SEA assigns these from Cα geometry alone — distances and angles — without requiring backbone oxygens, so it works on any Cα trace.

φ (phi) and ψ (psi) are the two rotatable backbone dihedrals per residue: φ is the C(i-1)–N–Cα–C torsion, ψ is the N–Cα–C–N(i+1) torsion, both in degrees on (−180°, 180°]. α-helical residues cluster near (−60°, −45°); β-strand residues near (−120°, +130°). A Ramachandran plot is simply a scatter of (φ, ψ) for every residue.

— Global shape and packing —

The geometric summary reports three shape descriptors. Rg (radius of gyration) measures how spread out the Cα atoms are about their centre of mass; compact globular proteins have small Rg, elongated or unfolded ones large. Cα contacts (<8 Å, |i−j|>4) count long-range residue pairs in spatial proximity — high for tightly packed folds, near zero for rods or random 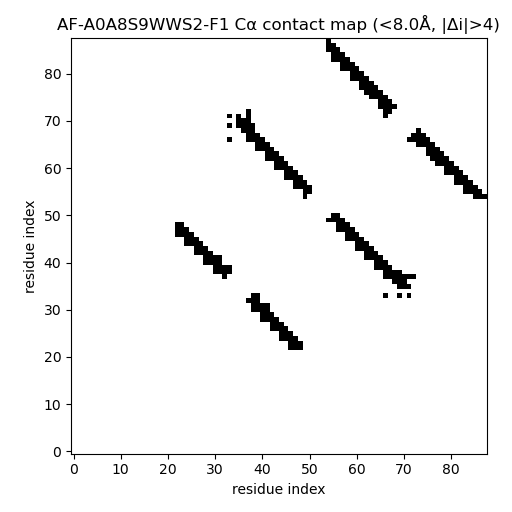coil. The bounding-box extents give the protein's footprint along x, y, z in Å.

SASA measures how much of the protein is reachable by solvent. It is computed by rolling a water-sized probe over the atomic surface and summing the exposed area (Å²). Per-residue SASA distinguishes core (buried, low SASA) from surface (exposed, high SASA) residues; total SASA is a whole-molecule size measure.

Plot images: a contact map (which residues are close in 3D, as an N×N binary image), a Ramachandran scatter (backbone torsion angles, revealing secondary-structure composition at a glance), and — for AlphaFold structures — a PAE heatmap (pairwise prediction confidence).

— Structural neighborhood —

A 3Di character summarizes, for each residue, the relative orientation of the Cα frame of its nearest spatial neighbor. Because it encodes fold topology rather than chemistry, 3Di alignments detect remote structural similarity that sequence alignment misses.

The Foldseek neighbor list gives the closest experimentally determined structures in the PDB, ranked by structural alignment. TM-score near 1 means near-identical fold; near 0.3 means only rough topology match. This is how one finds what a novel AlphaFold prediction most resembles in the solved-structure universe.

— Confidence and disorder —

For AlphaFold models, the B-factor field carries pLDDT — the model's own estimate of local accuracy on a 0–100 scale. Regions with pLDDT<50 should be treated as essentially unmodeled; they often correspond to intrinsically disordered segments.

Crystallographic B-factors measure how much each atom's electron density is smeared out, in Å². They rise in mobile loops and surface residues and fall in the buried interior. In AlphaFold models this column is repurposed to hold pLDDT instead.

Predicted Aligned Error (PAE) is an AlphaFold confidence matrix: entry (i, j) is the expected error in the position of residue j, in ångströms, when the prediction is superimposed on the true structure at residue i. Low PAE within a block of residues means that block is internally rigid and well-predicted; high PAE between two blocks means their relative placement is uncertain even if each block individually is confident.